Protein AF-A0A951ZKY9-F1 (afdb_monomer_lite)

Sequence (108 aa):
FRHESCGLCTPCRVGTSLLQLLVEKVAAGKGSPVDVAEIQRVCQLLKVTAHCGLGQTVPNHLLDSLLKFRADWDKRMQTTEFVPAFDLDAALAEARQLTGRDDALAHL

Secondary structure (DSSP, 8-state):
-TTT--S-SHHHHHHHHHHHHHHHHHHTTB--HHHHHHHHHHHHHHHHH-SSHHHHHHHHHHHHHHHH-HHHHHTTB--SS---SS-HHHHTHHHHHHHT--SGGG--

Structure (mmCIF, N/CA/C/O backbone):
data_AF-A0A951ZKY9-F1
#
_entry.id   AF-A0A951ZKY9-F1
#
loop_
_atom_site.group_PDB
_atom_site.id
_atom_site.type_symbol
_atom_site.label_atom_id
_atom_site.label_alt_id
_atom_site.label_comp_id
_atom_site.label_asym_id
_atom_site.label_entity_id
_atom_site.label_seq_id
_atom_site.pdbx_PDB_ins_code
_atom_site.Cartn_x
_atom_site.Cartn_y
_atom_site.Cartn_z
_atom_site.occupancy
_atom_site.B_iso_or_equiv
_atom_site.auth_seq_id
_atom_site.auth_comp_id
_atom_site.auth_asym_id
_atom_site.auth_atom_id
_atom_site.pdbx_PDB_model_num
ATOM 1 N N . PHE A 1 1 ? 11.381 -0.761 0.657 1.00 94.38 1 PHE A N 1
ATOM 2 C CA . PHE A 1 1 ? 11.475 0.514 -0.091 1.00 94.38 1 PHE A CA 1
ATOM 3 C C . PHE A 1 1 ? 11.168 1.739 0.754 1.00 94.38 1 PHE A C 1
ATOM 5 O O . PHE A 1 1 ? 12.039 2.588 0.824 1.00 94.38 1 PHE A O 1
ATOM 12 N N . ARG A 1 2 ? 9.993 1.853 1.400 1.00 96.31 2 ARG A N 1
ATOM 13 C CA . ARG A 1 2 ? 9.650 3.040 2.211 1.00 96.31 2 ARG A CA 1
ATOM 14 C C . ARG A 1 2 ? 10.719 3.390 3.249 1.00 96.31 2 ARG A C 1
ATOM 16 O O . ARG A 1 2 ? 11.144 4.534 3.299 1.00 96.31 2 ARG A O 1
ATOM 23 N N . HIS A 1 3 ? 11.171 2.412 4.037 1.00 97.56 3 HIS A N 1
ATOM 24 C CA . HIS A 1 3 ? 12.221 2.610 5.048 1.00 97.56 3 HIS A CA 1
ATOM 25 C C . HIS A 1 3 ? 13.561 3.080 4.447 1.00 97.56 3 HIS A C 1
ATOM 27 O O . HIS A 1 3 ? 14.225 3.931 5.017 1.00 97.56 3 HIS A O 1
ATOM 33 N N . GLU A 1 4 ? 13.904 2.585 3.256 1.00 97.12 4 GLU A N 1
ATOM 34 C CA . GLU A 1 4 ? 15.168 2.877 2.557 1.00 97.12 4 GLU A CA 1
ATOM 35 C C . GLU A 1 4 ? 15.125 4.158 1.706 1.00 97.12 4 GLU A C 1
ATOM 37 O O . GLU A 1 4 ? 16.101 4.524 1.051 1.00 97.12 4 GLU A O 1
ATOM 42 N N . SER A 1 5 ? 13.978 4.838 1.645 1.00 97.44 5 SER A N 1
ATOM 43 C CA . SER A 1 5 ? 13.864 6.093 0.908 1.00 97.44 5 SER A CA 1
ATOM 44 C C . SER A 1 5 ? 14.692 7.174 1.606 1.00 97.44 5 SER A C 1
ATOM 46 O O . SER A 1 5 ? 14.366 7.579 2.717 1.00 97.44 5 SER A O 1
ATOM 48 N N . CYS A 1 6 ? 15.682 7.744 0.911 1.00 97.75 6 CYS A N 1
ATOM 49 C CA . CYS A 1 6 ? 16.497 8.854 1.429 1.00 97.75 6 CYS A CA 1
ATOM 50 C C . CYS A 1 6 ? 15.710 10.156 1.671 1.00 97.75 6 CYS A C 1
ATOM 52 O O . CYS A 1 6 ? 16.234 11.105 2.244 1.00 97.75 6 CYS A O 1
ATOM 54 N N . GLY A 1 7 ? 14.465 10.237 1.186 1.00 96.94 7 GLY A N 1
ATOM 55 C CA . GLY A 1 7 ? 13.563 11.355 1.458 1.00 96.94 7 GLY A CA 1
ATOM 56 C C . GLY A 1 7 ? 13.798 12.614 0.618 1.00 96.94 7 GLY A C 1
ATOM 57 O O . GLY A 1 7 ? 13.075 13.585 0.808 1.00 96.94 7 GLY A O 1
ATOM 58 N N . LEU A 1 8 ? 14.738 12.619 -0.332 1.00 98.00 8 LEU A N 1
ATOM 59 C CA . LEU A 1 8 ? 15.083 13.815 -1.114 1.00 98.00 8 LEU A CA 1
ATOM 60 C C . LEU A 1 8 ? 13.926 14.317 -2.002 1.00 98.00 8 LEU A C 1
ATOM 62 O O . LEU A 1 8 ? 13.439 15.434 -1.834 1.00 98.00 8 LEU A O 1
ATOM 66 N N . CYS A 1 9 ? 13.462 13.494 -2.949 1.00 98.25 9 CYS A N 1
ATOM 67 C CA . CYS A 1 9 ? 12.429 13.893 -3.909 1.00 98.25 9 CYS A CA 1
ATOM 68 C C . CYS A 1 9 ? 11.015 13.534 -3.420 1.00 98.25 9 CYS A C 1
ATOM 70 O O . CYS A 1 9 ? 10.772 12.427 -2.935 1.00 98.25 9 CYS A O 1
ATOM 72 N N . THR A 1 10 ? 10.066 14.460 -3.588 1.00 98.19 10 THR A N 1
ATOM 73 C CA . THR A 1 10 ? 8.653 14.297 -3.200 1.00 98.19 10 THR A CA 1
ATOM 74 C C . THR A 1 10 ? 7.996 13.011 -3.716 1.00 98.19 10 THR A C 1
ATOM 76 O O . THR A 1 10 ? 7.411 12.313 -2.884 1.00 98.19 10 THR A O 1
ATOM 79 N N . PRO A 1 11 ? 8.095 12.633 -5.013 1.00 97.81 11 PRO A N 1
ATOM 80 C CA . PRO A 1 11 ? 7.429 11.424 -5.501 1.00 97.81 11 PRO A CA 1
ATOM 81 C C . PRO A 1 11 ? 7.902 10.163 -4.769 1.00 97.81 11 PRO A C 1
ATOM 83 O O . PRO A 1 11 ? 7.074 9.356 -4.363 1.00 97.81 11 PRO A O 1
ATOM 86 N N . CYS A 1 12 ? 9.203 10.014 -4.500 1.00 98.12 12 CYS A N 1
ATOM 87 C CA . CYS A 1 12 ? 9.710 8.863 -3.750 1.00 98.12 12 CYS A CA 1
ATOM 88 C C . CYS A 1 12 ? 9.370 8.952 -2.252 1.00 98.12 12 CYS A C 1
ATOM 90 O O . CYS A 1 12 ? 8.843 7.993 -1.690 1.00 98.12 12 CYS A O 1
ATOM 92 N N . ARG A 1 13 ? 9.619 10.098 -1.600 1.00 98.25 13 ARG A N 1
ATOM 93 C CA . ARG A 1 13 ? 9.398 10.277 -0.151 1.00 98.25 13 ARG A CA 1
ATOM 94 C C . ARG A 1 13 ? 7.945 10.006 0.246 1.00 98.25 13 ARG A C 1
ATOM 96 O O . ARG A 1 13 ? 7.684 9.259 1.185 1.00 98.25 13 ARG A O 1
ATOM 103 N N . VAL A 1 14 ? 7.008 10.621 -0.472 1.00 98.31 14 VAL A N 1
ATOM 104 C CA . VAL A 1 14 ? 5.575 10.523 -0.169 1.00 98.31 14 VAL A CA 1
ATOM 105 C C . VAL A 1 14 ? 4.989 9.261 -0.782 1.00 98.31 14 VAL A C 1
ATOM 107 O O . VAL A 1 14 ? 4.321 8.494 -0.095 1.00 98.31 14 VAL A O 1
ATOM 110 N N . GLY A 1 15 ? 5.271 9.001 -2.058 1.00 98.19 15 GLY A N 1
ATOM 111 C CA . GLY A 1 15 ? 4.622 7.908 -2.767 1.00 98.19 15 GLY A CA 1
ATOM 112 C C . GLY A 1 15 ? 5.002 6.528 -2.243 1.00 98.19 15 GLY A C 1
ATOM 113 O O . GLY A 1 15 ? 4.141 5.661 -2.198 1.00 98.19 15 GLY A O 1
ATOM 114 N N . THR A 1 16 ? 6.223 6.314 -1.740 1.00 97.94 16 THR A N 1
ATOM 115 C CA . THR A 1 16 ? 6.553 5.036 -1.077 1.00 97.94 16 THR A CA 1
ATOM 116 C C . THR A 1 16 ? 5.757 4.806 0.207 1.00 97.94 16 THR A C 1
ATOM 118 O O . THR A 1 16 ? 5.403 3.666 0.494 1.00 97.94 16 THR A O 1
ATOM 121 N N . SER A 1 17 ? 5.435 5.871 0.946 1.00 98.12 17 SER A N 1
ATOM 122 C CA . SER A 1 17 ? 4.576 5.790 2.132 1.00 98.12 17 SER A CA 1
ATOM 123 C C . SER A 1 17 ? 3.115 5.539 1.750 1.00 98.12 17 SER A C 1
ATOM 125 O O . SER A 1 17 ? 2.473 4.690 2.356 1.00 98.12 17 SER A O 1
ATOM 127 N N . LEU A 1 18 ? 2.608 6.200 0.702 1.00 98.12 18 LEU A N 1
ATOM 128 C CA . LEU A 1 18 ? 1.258 5.942 0.182 1.00 98.12 18 LEU A CA 1
ATOM 129 C C . LEU A 1 18 ? 1.104 4.496 -0.298 1.00 98.12 18 LEU A C 1
ATOM 131 O O . LEU A 1 18 ? 0.146 3.825 0.072 1.00 98.12 18 LEU A O 1
ATOM 135 N N . LEU A 1 19 ? 2.068 4.001 -1.080 1.00 98.19 19 LEU A N 1
ATOM 136 C CA . LEU A 1 19 ? 2.063 2.622 -1.565 1.00 98.19 19 LEU A CA 1
ATOM 137 C C . LEU A 1 19 ? 2.088 1.617 -0.411 1.00 98.19 19 LEU A C 1
ATOM 139 O O . LEU A 1 19 ? 1.366 0.630 -0.472 1.00 98.19 19 LEU A O 1
ATOM 143 N N . GLN A 1 20 ? 2.870 1.871 0.646 1.00 98.06 20 GLN A N 1
ATOM 144 C CA . GLN A 1 20 ? 2.869 1.021 1.838 1.00 98.06 20 GLN A CA 1
ATOM 145 C C . GLN A 1 20 ? 1.473 0.951 2.473 1.00 98.06 20 GLN A C 1
ATOM 147 O O . GLN A 1 20 ? 0.956 -0.146 2.653 1.00 98.06 20 GLN A O 1
ATOM 152 N N . LEU A 1 21 ? 0.846 2.099 2.746 1.00 98.00 21 LEU A N 1
ATOM 153 C CA . LEU A 1 21 ? -0.471 2.154 3.393 1.00 98.00 21 LEU A CA 1
ATOM 154 C C . LEU A 1 21 ? -1.568 1.488 2.548 1.00 98.00 21 LEU A C 1
ATOM 156 O O . LEU A 1 21 ? -2.406 0.759 3.075 1.00 98.00 21 LEU A O 1
ATOM 160 N N . LEU A 1 22 ? -1.554 1.706 1.229 1.00 97.38 22 LEU A N 1
ATOM 161 C CA . LEU A 1 22 ? -2.506 1.078 0.309 1.00 97.38 22 LEU A CA 1
ATOM 162 C C . LEU A 1 22 ? -2.332 -0.445 0.277 1.00 97.38 22 LEU A C 1
ATOM 164 O O . LEU A 1 22 ? -3.312 -1.185 0.336 1.00 97.38 22 LEU A O 1
ATOM 168 N N . VAL A 1 23 ? -1.088 -0.924 0.222 1.00 97.25 23 VAL A N 1
ATOM 169 C CA . VAL A 1 23 ? -0.793 -2.362 0.230 1.00 97.25 23 VAL A CA 1
ATOM 170 C C . VAL A 1 23 ? -1.163 -2.992 1.571 1.00 97.25 23 VAL A C 1
ATOM 172 O O . VAL A 1 23 ? -1.730 -4.078 1.574 1.00 97.25 23 VAL A O 1
ATOM 175 N N . GLU A 1 24 ? -0.908 -2.326 2.697 1.00 97.12 24 GLU A N 1
ATOM 176 C CA . GLU A 1 24 ? -1.311 -2.792 4.032 1.00 97.12 24 GLU A CA 1
ATOM 177 C C . GLU A 1 24 ? -2.836 -2.894 4.157 1.00 97.12 24 GLU A C 1
ATOM 179 O O . GLU A 1 24 ? -3.348 -3.909 4.631 1.00 97.12 24 GLU A O 1
ATOM 184 N N . LYS A 1 25 ? -3.573 -1.897 3.651 1.00 96.44 25 LYS A N 1
ATOM 185 C CA . LYS A 1 25 ? -5.041 -1.926 3.592 1.00 96.44 25 LYS A CA 1
ATOM 186 C C . LYS A 1 25 ? -5.553 -3.126 2.792 1.00 96.44 25 LYS A C 1
ATOM 188 O O . LYS A 1 25 ? -6.437 -3.847 3.256 1.00 96.44 25 LYS A O 1
ATOM 193 N N . VAL A 1 26 ? -4.988 -3.364 1.607 1.00 96.31 26 VAL A N 1
ATOM 194 C CA . VAL A 1 26 ? -5.354 -4.527 0.786 1.00 96.31 26 VAL A CA 1
ATOM 195 C C . VAL A 1 26 ? -4.950 -5.826 1.485 1.00 96.31 26 VAL A C 1
ATOM 197 O O . VAL A 1 26 ? -5.739 -6.763 1.548 1.00 96.31 26 VAL A O 1
ATOM 200 N N . ALA A 1 27 ? -3.760 -5.896 2.082 1.00 95.31 27 ALA A N 1
ATOM 201 C CA . ALA A 1 27 ? -3.305 -7.064 2.830 1.00 95.31 27 ALA A CA 1
ATOM 202 C C . ALA A 1 27 ? -4.243 -7.404 4.001 1.00 95.31 27 ALA A C 1
ATOM 204 O O . ALA A 1 27 ? -4.486 -8.585 4.247 1.00 95.31 27 ALA A O 1
ATOM 205 N N . ALA A 1 28 ? -4.840 -6.401 4.647 1.00 94.69 28 ALA A N 1
ATOM 206 C CA . ALA A 1 28 ? -5.839 -6.563 5.702 1.00 94.69 28 ALA A CA 1
ATOM 207 C C . ALA A 1 28 ? -7.229 -7.023 5.204 1.00 94.69 28 ALA A C 1
ATOM 209 O O . ALA A 1 28 ? -8.160 -7.105 5.999 1.00 94.69 28 ALA A O 1
ATOM 210 N N . GLY A 1 29 ? -7.396 -7.308 3.907 1.00 94.69 29 GLY A N 1
ATOM 211 C CA . GLY A 1 29 ? -8.672 -7.742 3.322 1.00 94.69 29 GLY A CA 1
ATOM 212 C C . GLY A 1 29 ? -9.677 -6.608 3.101 1.00 94.69 29 GLY A C 1
ATOM 213 O O . GLY A 1 29 ? -10.818 -6.869 2.737 1.00 94.69 29 GLY A O 1
ATOM 214 N N . LYS A 1 30 ? -9.254 -5.352 3.291 1.00 94.50 30 LYS A N 1
ATOM 215 C CA . LYS A 1 30 ? -10.076 -4.148 3.102 1.00 94.50 30 LYS A CA 1
ATOM 216 C C . LYS A 1 30 ? -9.845 -3.495 1.735 1.00 94.50 30 LYS A C 1
ATOM 218 O O . LYS A 1 30 ? -10.053 -2.294 1.584 1.00 94.50 30 LYS A O 1
ATOM 223 N N . GLY A 1 31 ? -9.328 -4.247 0.764 1.00 95.44 31 GLY A N 1
ATOM 224 C CA . GLY A 1 31 ? -9.028 -3.724 -0.564 1.00 95.44 31 GLY A CA 1
ATOM 225 C C . GLY A 1 31 ? -10.290 -3.428 -1.371 1.00 95.44 31 GLY A C 1
ATOM 226 O O . GLY A 1 31 ? -11.295 -4.123 -1.243 1.00 95.44 31 GLY A O 1
ATOM 227 N N . SER A 1 32 ? -10.206 -2.432 -2.247 1.00 95.44 32 SER A N 1
ATOM 228 C CA . SER A 1 32 ? -11.238 -2.108 -3.233 1.00 95.44 32 SER A CA 1
ATOM 229 C C . SER A 1 32 ? -10.613 -1.819 -4.606 1.00 95.44 32 SER A C 1
ATOM 231 O O . SER A 1 32 ? -9.411 -1.529 -4.691 1.00 95.44 32 SER A O 1
ATOM 233 N N . PRO A 1 33 ? -11.404 -1.821 -5.697 1.00 94.75 33 PRO A N 1
ATOM 234 C CA . PRO A 1 33 ? -10.915 -1.424 -7.019 1.00 94.75 33 PRO A CA 1
ATOM 235 C C . PRO A 1 33 ? -10.307 -0.013 -7.051 1.00 94.75 33 PRO A C 1
ATOM 237 O O . PRO A 1 33 ? -9.365 0.236 -7.805 1.00 94.75 33 PRO A O 1
ATOM 240 N N . VAL A 1 34 ? -10.806 0.898 -6.205 1.00 94.75 34 VAL A N 1
ATOM 241 C CA . VAL A 1 34 ? -10.293 2.271 -6.078 1.00 94.75 34 VAL A CA 1
ATOM 242 C C . VAL A 1 34 ? -8.869 2.274 -5.519 1.00 94.75 34 VAL A C 1
ATOM 244 O O . VAL A 1 34 ? -8.015 3.003 -6.020 1.00 94.75 34 VAL A O 1
ATOM 247 N N . ASP A 1 35 ? -8.581 1.420 -4.533 1.00 96.38 35 ASP A N 1
ATOM 248 C CA . ASP A 1 35 ? -7.241 1.316 -3.943 1.00 96.38 35 ASP A CA 1
ATOM 249 C C . ASP A 1 35 ? -6.222 0.786 -4.958 1.00 96.38 35 ASP A C 1
ATOM 251 O O . ASP A 1 35 ? -5.109 1.302 -5.049 1.00 96.38 35 ASP A O 1
ATOM 255 N N . VAL A 1 36 ? -6.600 -0.211 -5.766 1.00 96.19 36 VAL A N 1
ATOM 256 C CA . VAL A 1 36 ? -5.724 -0.747 -6.823 1.00 96.19 36 VAL A CA 1
ATOM 257 C C . VAL A 1 36 ? -5.460 0.292 -7.910 1.00 96.19 36 VAL A C 1
ATOM 259 O O . VAL A 1 36 ? -4.314 0.442 -8.342 1.00 96.19 36 VAL A O 1
ATOM 262 N N . ALA A 1 37 ? -6.485 1.039 -8.327 1.00 96.38 37 ALA A N 1
ATOM 263 C CA . ALA A 1 37 ? -6.315 2.132 -9.279 1.00 96.38 37 ALA A CA 1
ATOM 264 C C . ALA A 1 37 ? -5.355 3.205 -8.734 1.00 96.38 37 ALA A C 1
ATOM 266 O O . ALA A 1 37 ? -4.474 3.683 -9.454 1.00 96.38 37 ALA A O 1
ATOM 267 N N . GLU A 1 38 ? -5.464 3.532 -7.445 1.00 97.62 38 GLU A N 1
ATOM 268 C CA . GLU A 1 38 ? -4.579 4.490 -6.787 1.00 97.62 38 GLU A CA 1
ATOM 269 C C . GLU A 1 38 ? -3.136 3.971 -6.677 1.00 97.62 38 GLU A C 1
ATOM 271 O O . GLU A 1 38 ? -2.194 4.704 -6.991 1.00 97.62 38 GLU A O 1
ATOM 276 N N . ILE A 1 39 ? -2.941 2.689 -6.337 1.00 98.19 39 ILE A N 1
ATOM 277 C CA . ILE A 1 39 ? -1.623 2.034 -6.366 1.00 98.19 39 ILE A CA 1
ATOM 278 C C . ILE A 1 39 ? -0.995 2.186 -7.754 1.00 98.19 39 ILE A C 1
ATOM 280 O O . ILE A 1 39 ? 0.143 2.640 -7.868 1.00 98.19 39 ILE A O 1
ATOM 284 N N . GLN A 1 40 ? -1.731 1.859 -8.820 1.00 98.19 40 GLN A N 1
ATOM 285 C CA . GLN A 1 40 ? -1.233 1.963 -10.194 1.00 98.19 40 GLN A CA 1
ATOM 286 C C . GLN A 1 40 ? -0.873 3.406 -10.572 1.00 98.19 40 GLN A C 1
ATOM 288 O O . GLN A 1 40 ? 0.183 3.640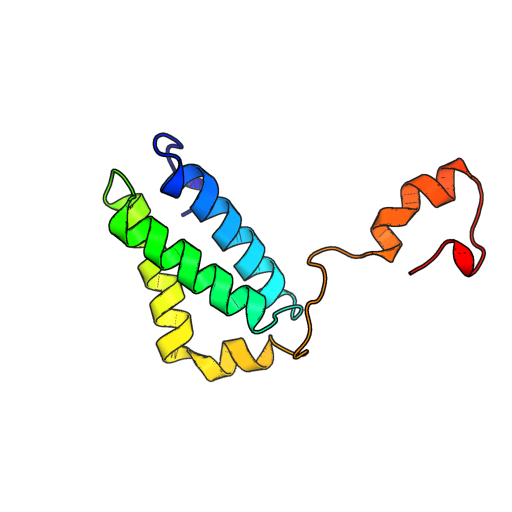 -11.170 1.00 98.19 40 GLN A O 1
ATOM 293 N N . ARG A 1 41 ? -1.701 4.381 -10.178 1.00 98.44 41 ARG A N 1
ATOM 294 C CA . ARG A 1 41 ? -1.460 5.810 -10.417 1.00 98.44 41 ARG A CA 1
ATOM 295 C C . ARG A 1 41 ? -0.175 6.288 -9.742 1.00 98.44 41 ARG A C 1
ATOM 297 O O . ARG A 1 41 ? 0.664 6.920 -10.388 1.00 98.44 41 ARG A O 1
ATOM 304 N N . VAL A 1 42 ? 0.010 5.960 -8.463 1.00 98.44 42 VAL A N 1
ATOM 305 C CA . VAL A 1 42 ? 1.218 6.317 -7.706 1.00 98.44 42 VAL A CA 1
ATOM 306 C C . VAL A 1 42 ? 2.441 5.594 -8.279 1.00 98.44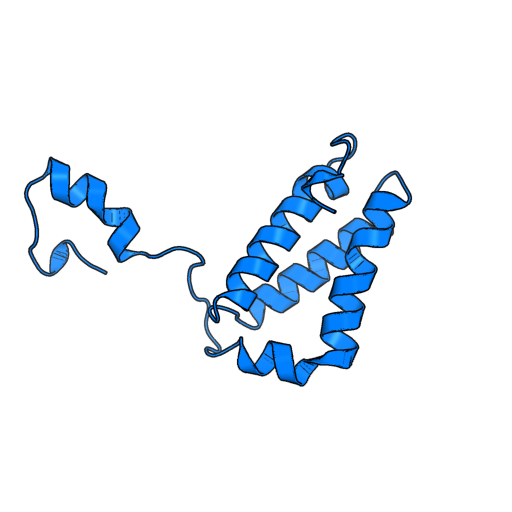 42 VAL A C 1
ATOM 308 O O . VAL A 1 42 ? 3.487 6.213 -8.475 1.00 98.44 42 VAL A O 1
ATOM 311 N N . CYS A 1 43 ? 2.314 4.316 -8.640 1.00 98.38 43 CYS A N 1
ATOM 312 C CA . CYS A 1 43 ? 3.363 3.559 -9.319 1.00 98.38 43 CYS A CA 1
ATOM 313 C C . CYS A 1 43 ? 3.833 4.239 -10.615 1.00 98.38 43 CYS A C 1
ATOM 315 O O . CYS A 1 43 ? 5.038 4.393 -10.825 1.00 98.38 43 CYS A O 1
ATOM 317 N N . GLN A 1 44 ? 2.907 4.684 -11.466 1.00 97.88 44 GLN A N 1
ATOM 318 C CA . GLN A 1 44 ? 3.256 5.373 -12.708 1.00 97.88 44 GLN A CA 1
ATOM 319 C C . GLN A 1 44 ? 3.945 6.718 -12.442 1.00 97.88 44 GLN A C 1
ATOM 321 O O . GLN A 1 44 ? 4.936 7.044 -13.098 1.00 97.88 44 GLN A O 1
ATOM 326 N N . LEU A 1 45 ? 3.478 7.467 -11.439 1.00 97.88 45 LEU A N 1
ATOM 327 C CA . LEU A 1 45 ? 4.109 8.718 -11.023 1.00 97.88 45 LEU A CA 1
ATOM 328 C C . LEU A 1 45 ? 5.570 8.497 -10.602 1.00 97.88 45 LEU A C 1
ATOM 330 O O . LEU A 1 45 ? 6.452 9.230 -11.053 1.00 97.88 45 LEU A O 1
ATOM 334 N N . LEU A 1 46 ? 5.845 7.480 -9.779 1.00 97.94 46 LEU A N 1
ATOM 335 C CA . LEU A 1 46 ? 7.202 7.184 -9.303 1.00 97.94 46 LEU A CA 1
ATOM 336 C C . LEU A 1 46 ? 8.135 6.785 -10.445 1.00 97.94 46 LEU A C 1
ATOM 338 O O . LEU A 1 46 ? 9.267 7.261 -10.488 1.00 97.94 46 LEU A O 1
ATOM 342 N N . LYS A 1 47 ? 7.655 5.957 -11.381 1.00 97.19 47 LYS A N 1
ATOM 343 C CA . LYS A 1 47 ? 8.437 5.516 -12.546 1.00 97.19 47 LYS A CA 1
ATOM 344 C C . LYS A 1 47 ? 8.959 6.687 -13.374 1.00 97.19 47 LYS A C 1
ATOM 346 O O . LYS A 1 47 ? 10.097 6.642 -13.823 1.00 97.19 47 LYS A O 1
ATOM 351 N N . VAL A 1 48 ? 8.133 7.714 -13.574 1.00 97.19 48 VAL A N 1
ATOM 352 C CA . VAL A 1 48 ? 8.449 8.824 -14.486 1.00 97.19 48 VAL A CA 1
ATOM 353 C C . VAL A 1 48 ? 9.150 9.984 -13.779 1.00 97.19 48 VAL A C 1
ATOM 355 O O . VAL A 1 48 ? 9.988 10.647 -14.381 1.00 97.19 48 VAL A O 1
ATOM 358 N N . THR A 1 49 ? 8.816 10.256 -12.514 1.00 98.00 49 THR A N 1
ATOM 359 C CA . THR A 1 49 ? 9.196 11.524 -11.858 1.00 98.00 49 THR A CA 1
ATOM 360 C C . THR A 1 49 ? 10.186 11.377 -10.707 1.00 98.00 49 THR A C 1
ATOM 362 O O . THR A 1 49 ? 10.684 12.382 -10.195 1.00 98.00 49 THR A O 1
ATOM 365 N N . ALA A 1 50 ? 10.495 10.153 -10.267 1.00 97.81 50 ALA A N 1
ATOM 366 C CA . ALA A 1 50 ? 11.487 9.966 -9.218 1.00 97.81 50 ALA A CA 1
ATOM 367 C C . ALA A 1 50 ? 12.895 10.335 -9.707 1.00 97.81 50 ALA A C 1
ATOM 369 O O . ALA A 1 50 ? 13.325 9.944 -10.791 1.00 97.81 50 ALA A O 1
ATOM 370 N N . HIS A 1 51 ? 13.624 11.055 -8.852 1.00 97.94 51 HIS A N 1
ATOM 371 C CA . HIS A 1 51 ? 14.944 11.604 -9.163 1.00 97.94 51 HIS A CA 1
ATOM 372 C C . HIS A 1 51 ? 16.024 10.532 -9.388 1.00 97.94 51 HIS A C 1
ATOM 374 O O . HIS A 1 51 ? 16.959 10.750 -10.149 1.00 97.94 51 HIS A O 1
ATOM 380 N N . CYS A 1 52 ? 15.943 9.389 -8.699 1.00 98.19 52 CYS A N 1
ATOM 381 C CA . CYS A 1 52 ? 16.959 8.336 -8.760 1.00 98.19 52 CYS A CA 1
ATOM 382 C C . CYS A 1 52 ? 16.353 6.946 -8.993 1.00 98.19 52 CYS A C 1
ATOM 384 O O . CYS A 1 52 ? 15.148 6.732 -8.828 1.00 98.19 52 CYS A O 1
ATOM 386 N N . GLY A 1 53 ? 17.222 5.979 -9.305 1.00 97.56 53 GLY A N 1
ATOM 387 C CA . GLY A 1 53 ? 16.832 4.606 -9.634 1.00 97.56 53 GLY A CA 1
ATOM 388 C C . GLY A 1 53 ? 16.082 3.868 -8.522 1.00 97.56 53 GLY A C 1
ATOM 389 O O . GLY A 1 53 ? 15.227 3.041 -8.827 1.00 97.56 53 GLY A O 1
ATOM 390 N N . LEU A 1 54 ? 16.316 4.193 -7.242 1.00 97.06 54 LEU A N 1
ATOM 391 C CA . LEU A 1 54 ? 15.568 3.580 -6.136 1.00 97.06 54 LEU A CA 1
ATOM 392 C C . LEU A 1 54 ? 14.075 3.898 -6.255 1.00 97.06 54 LEU A C 1
ATOM 394 O O . LEU A 1 54 ? 13.254 2.983 -6.259 1.00 97.06 54 LEU A O 1
ATOM 398 N N . GLY A 1 55 ? 13.732 5.180 -6.416 1.00 97.44 55 GLY A N 1
ATOM 399 C CA . GLY A 1 55 ? 12.344 5.623 -6.545 1.00 97.44 55 GLY A CA 1
ATOM 400 C C . GLY A 1 55 ? 11.672 5.087 -7.810 1.00 97.44 55 GLY A C 1
ATOM 401 O O . GLY A 1 55 ? 10.519 4.671 -7.752 1.00 97.44 55 GLY A O 1
ATOM 402 N N . GLN A 1 56 ? 12.412 5.014 -8.920 1.00 98.00 56 GLN A N 1
ATOM 403 C CA . GLN A 1 56 ? 11.924 4.453 -10.187 1.00 98.00 56 GLN A CA 1
ATOM 404 C C . GLN A 1 56 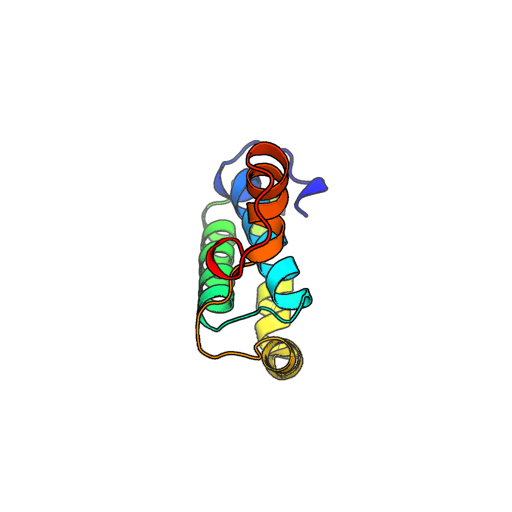? 11.733 2.928 -10.136 1.00 98.00 56 GLN A C 1
ATOM 406 O O . GLN A 1 56 ? 10.928 2.388 -10.891 1.00 98.00 56 GLN A O 1
ATOM 411 N N . THR A 1 57 ? 12.440 2.231 -9.238 1.00 97.94 57 THR A N 1
ATOM 412 C CA . THR A 1 57 ? 12.361 0.768 -9.085 1.00 97.94 57 THR A CA 1
ATOM 413 C C . THR A 1 57 ? 11.206 0.330 -8.188 1.00 97.94 57 THR A C 1
ATOM 415 O O . THR A 1 57 ? 10.658 -0.751 -8.403 1.00 97.94 57 THR A O 1
ATOM 418 N N . VAL A 1 58 ? 10.785 1.154 -7.215 1.00 95.88 58 VAL A N 1
ATOM 419 C CA . VAL A 1 58 ? 9.674 0.811 -6.303 1.00 95.88 58 VAL A CA 1
ATOM 420 C C . VAL A 1 58 ? 8.439 0.300 -7.051 1.00 95.88 58 VAL A C 1
ATOM 422 O O . VAL A 1 58 ? 7.919 -0.736 -6.660 1.00 95.88 58 VAL A O 1
ATOM 425 N N . PRO A 1 59 ? 7.966 0.917 -8.143 1.00 97.69 59 PRO A N 1
ATOM 426 C CA . PRO A 1 59 ? 6.757 0.460 -8.823 1.00 97.69 59 PRO A CA 1
ATOM 427 C C . PRO A 1 59 ? 6.835 -0.951 -9.414 1.00 97.69 59 PRO A C 1
ATOM 429 O O . PRO A 1 59 ? 5.795 -1.569 -9.619 1.00 97.69 59 PRO A O 1
ATOM 432 N N . ASN A 1 60 ? 8.034 -1.473 -9.694 1.00 97.00 60 ASN A N 1
ATOM 433 C CA . AS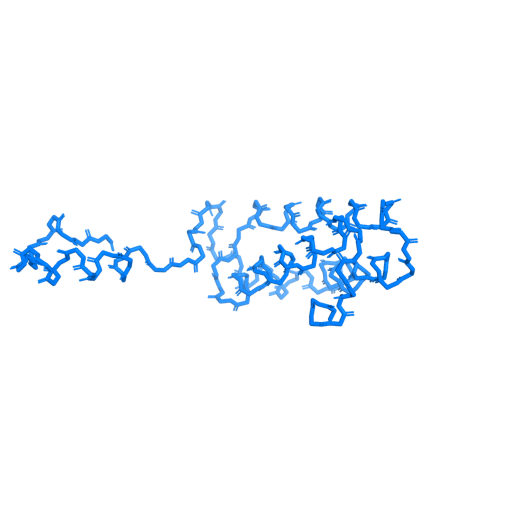N A 1 60 ? 8.197 -2.722 -10.439 1.00 97.00 60 ASN A CA 1
ATOM 434 C C . ASN A 1 60 ? 7.559 -3.913 -9.717 1.00 97.00 60 ASN A C 1
ATOM 436 O O . ASN A 1 60 ? 6.759 -4.617 -10.319 1.00 97.00 60 ASN A O 1
ATOM 440 N N . HIS A 1 61 ? 7.834 -4.099 -8.422 1.00 95.19 61 HIS A N 1
ATOM 441 C CA . HIS A 1 61 ? 7.290 -5.243 -7.680 1.00 95.19 61 HIS A CA 1
ATOM 442 C C . HIS A 1 61 ? 5.760 -5.207 -7.543 1.00 95.19 61 HIS A C 1
ATOM 444 O O . HIS A 1 61 ? 5.122 -6.255 -7.596 1.00 95.19 61 HIS A O 1
ATOM 450 N N . LEU A 1 62 ? 5.160 -4.020 -7.401 1.00 97.38 62 LEU A N 1
ATOM 451 C CA . LEU A 1 62 ? 3.707 -3.878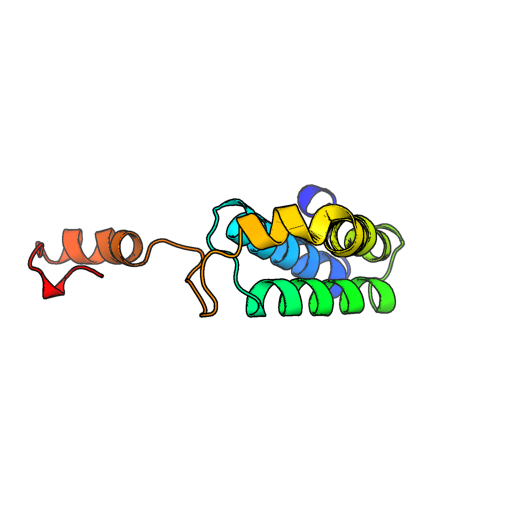 -7.264 1.00 97.38 62 LEU A CA 1
ATOM 452 C C . LEU A 1 62 ? 2.992 -4.110 -8.588 1.00 97.38 62 LEU A C 1
ATOM 454 O O . LEU A 1 62 ? 2.022 -4.860 -8.633 1.00 97.38 62 LEU A O 1
ATOM 458 N N . LEU A 1 63 ? 3.486 -3.504 -9.668 1.00 97.44 63 LEU A N 1
ATOM 459 C CA . LEU A 1 63 ? 2.913 -3.693 -10.998 1.00 97.44 63 LEU A CA 1
ATOM 460 C C . LEU A 1 63 ? 3.050 -5.147 -11.461 1.00 97.44 63 LEU A C 1
ATOM 462 O O . LEU A 1 63 ? 2.084 -5.715 -11.965 1.00 97.44 63 LEU A O 1
ATOM 466 N N . ASP A 1 64 ? 4.205 -5.771 -11.221 1.00 98.00 64 ASP A N 1
ATOM 467 C CA . ASP A 1 64 ? 4.404 -7.191 -11.503 1.00 98.00 64 ASP A CA 1
ATOM 468 C C . ASP A 1 64 ? 3.484 -8.068 -10.655 1.00 98.00 64 ASP A C 1
ATOM 470 O O . ASP A 1 64 ? 2.932 -9.039 -11.168 1.00 98.00 64 ASP A O 1
ATOM 474 N N . SER A 1 65 ? 3.296 -7.731 -9.374 1.00 97.56 65 SER A N 1
ATOM 475 C CA . SER A 1 65 ? 2.400 -8.474 -8.490 1.00 97.56 65 SER A CA 1
ATOM 476 C C . SER A 1 65 ? 0.949 -8.400 -8.968 1.00 97.56 65 SER A C 1
ATOM 478 O O . SER A 1 65 ? 0.298 -9.432 -9.105 1.00 97.56 65 SER A O 1
ATOM 480 N N . LEU A 1 66 ? 0.469 -7.201 -9.303 1.00 96.75 66 LEU A N 1
ATOM 481 C CA . LEU A 1 66 ? -0.875 -6.984 -9.839 1.00 96.75 66 LEU A CA 1
ATOM 482 C C . LEU A 1 66 ? -1.099 -7.705 -11.174 1.00 96.75 66 LEU A C 1
ATOM 484 O O . LEU A 1 66 ? -2.198 -8.195 -11.424 1.00 96.75 66 LEU A O 1
ATOM 488 N N . LEU A 1 67 ? -0.070 -7.772 -12.024 1.00 97.00 67 LEU A N 1
ATOM 489 C CA . LEU A 1 67 ? -0.142 -8.435 -13.324 1.00 97.00 67 LEU A CA 1
ATOM 490 C C . LEU A 1 67 ? -0.119 -9.964 -13.196 1.00 97.00 67 LEU A C 1
ATOM 492 O O . LEU A 1 67 ? -0.937 -10.646 -13.805 1.00 97.00 67 LEU A O 1
ATOM 496 N N . LYS A 1 68 ? 0.835 -10.505 -12.431 1.00 98.00 68 LYS A N 1
ATOM 497 C CA . LYS A 1 68 ? 1.121 -11.949 -12.379 1.00 98.00 68 LYS A CA 1
ATOM 498 C C . LYS A 1 68 ? 0.272 -12.687 -11.343 1.00 98.00 68 LYS A C 1
ATOM 500 O O . LYS A 1 68 ? -0.005 -13.866 -11.524 1.00 98.00 68 LYS A O 1
ATOM 505 N N . PHE A 1 69 ? -0.159 -12.002 -10.284 1.00 97.19 69 PHE A N 1
ATOM 506 C CA . PHE A 1 69 ? -0.874 -12.590 -9.144 1.00 97.19 69 PHE A CA 1
ATOM 507 C C . PHE A 1 69 ? -2.238 -11.936 -8.923 1.00 97.19 69 PHE A C 1
ATOM 509 O O . PHE A 1 69 ? -2.691 -11.776 -7.790 1.00 97.19 69 PHE A O 1
ATOM 516 N N . ARG A 1 70 ? -2.921 -11.558 -10.010 1.00 95.31 70 ARG A N 1
ATOM 517 C CA . ARG A 1 70 ? -4.204 -10.848 -9.945 1.00 95.31 70 ARG A CA 1
ATOM 518 C C . ARG A 1 70 ? -5.240 -11.551 -9.058 1.00 95.31 70 ARG A C 1
ATOM 520 O O . ARG A 1 70 ? -5.876 -10.900 -8.236 1.00 95.31 70 ARG A O 1
ATOM 527 N N . ALA A 1 71 ? -5.325 -12.877 -9.151 1.00 95.88 71 ALA A N 1
ATOM 528 C CA . ALA A 1 71 ? -6.249 -13.673 -8.348 1.00 95.88 71 ALA A CA 1
ATOM 529 C C . ALA A 1 71 ? -6.015 -13.538 -6.829 1.00 95.88 71 ALA A C 1
ATOM 531 O O . ALA A 1 71 ? -6.969 -13.592 -6.058 1.00 95.88 71 ALA A O 1
ATOM 532 N N . ASP A 1 72 ? -4.771 -13.351 -6.375 1.00 95.88 72 ASP A N 1
ATOM 533 C CA . ASP A 1 72 ? -4.472 -13.185 -4.947 1.00 95.88 72 ASP A CA 1
ATOM 534 C C . ASP A 1 72 ? -4.816 -11.785 -4.434 1.00 95.88 72 ASP A C 1
ATOM 536 O O . ASP A 1 72 ? -5.189 -11.633 -3.269 1.00 95.88 72 ASP A O 1
ATOM 540 N N . TRP A 1 73 ? -4.755 -10.777 -5.307 1.00 95.94 73 TRP A N 1
ATOM 541 C CA . TRP A 1 73 ? -5.290 -9.446 -5.025 1.00 95.94 73 TRP A CA 1
ATOM 542 C C . TRP A 1 73 ? -6.816 -9.470 -4.961 1.00 95.94 73 TRP A C 1
ATOM 544 O O . TRP A 1 73 ? -7.386 -8.950 -4.005 1.00 95.94 73 TRP A O 1
ATOM 554 N N . ASP A 1 74 ? -7.477 -10.122 -5.922 1.00 94.06 74 ASP A N 1
ATOM 555 C CA . ASP A 1 74 ? -8.942 -10.210 -5.970 1.00 94.06 74 ASP A CA 1
ATOM 556 C C . ASP A 1 74 ? -9.516 -10.895 -4.715 1.00 94.06 74 ASP A C 1
ATOM 558 O O . ASP A 1 74 ? -10.485 -10.404 -4.143 1.00 94.06 74 ASP A O 1
ATOM 562 N N . LYS A 1 75 ? -8.863 -11.944 -4.184 1.00 95.06 75 LYS A N 1
ATOM 563 C CA . LYS A 1 75 ? -9.244 -12.576 -2.897 1.00 95.06 75 LYS A CA 1
ATOM 564 C C . LYS A 1 75 ? -9.252 -11.608 -1.705 1.00 95.06 75 LYS A C 1
ATOM 566 O O . LYS A 1 75 ? -9.902 -11.877 -0.697 1.00 95.06 75 LYS A O 1
ATOM 571 N N . ARG A 1 76 ? -8.488 -10.516 -1.788 1.00 94.31 76 ARG A N 1
ATOM 572 C CA . ARG A 1 76 ? -8.362 -9.488 -0.745 1.00 94.31 76 ARG A CA 1
ATOM 573 C C . ARG A 1 76 ? -9.190 -8.231 -1.031 1.00 94.31 76 ARG A C 1
ATOM 575 O O . ARG A 1 76 ? -9.191 -7.311 -0.214 1.00 94.31 76 ARG A O 1
ATOM 582 N N . MET A 1 77 ? -9.894 -8.200 -2.163 1.00 91.06 77 MET A N 1
ATOM 583 C CA . MET A 1 77 ? -10.833 -7.147 -2.544 1.00 91.06 77 MET A CA 1
ATOM 584 C C . MET A 1 77 ? -12.268 -7.635 -2.340 1.00 91.06 77 MET A C 1
ATOM 586 O O . MET A 1 77 ? -12.972 -7.964 -3.290 1.00 91.06 77 MET A O 1
ATOM 590 N N . GLN A 1 78 ? -12.681 -7.738 -1.077 1.00 77.88 78 GLN A N 1
ATOM 591 C CA . GLN A 1 78 ? -13.947 -8.379 -0.695 1.00 77.88 78 GLN A CA 1
ATOM 592 C C . GLN A 1 78 ? -15.186 -7.520 -0.981 1.00 77.88 78 GLN A C 1
ATOM 594 O O . GLN A 1 78 ? -16.300 -8.038 -0.987 1.00 77.88 78 GLN A O 1
ATOM 599 N N . THR A 1 79 ? -14.992 -6.229 -1.249 1.00 80.62 79 THR A N 1
ATOM 600 C CA . THR A 1 79 ? -16.064 -5.260 -1.469 1.00 80.62 79 THR A CA 1
ATOM 601 C C . THR A 1 79 ? -15.788 -4.447 -2.733 1.00 80.62 79 THR A C 1
ATOM 603 O O . THR A 1 79 ? -14.652 -4.068 -3.025 1.00 80.62 79 THR A O 1
ATOM 606 N N . THR A 1 80 ? -16.845 -4.175 -3.501 1.00 80.12 80 THR A N 1
ATOM 607 C CA . THR A 1 80 ? -16.793 -3.308 -4.691 1.00 80.12 80 THR A CA 1
ATOM 608 C C . THR A 1 80 ? -16.747 -1.823 -4.336 1.00 80.12 80 THR A C 1
ATOM 610 O O . THR A 1 80 ? -16.305 -1.005 -5.139 1.00 80.12 80 THR A O 1
ATOM 613 N N . GLU A 1 81 ? -17.207 -1.483 -3.138 1.00 85.75 81 GLU A N 1
ATOM 614 C CA . GLU A 1 81 ? -17.243 -0.136 -2.579 1.00 85.75 81 GLU A CA 1
ATOM 615 C C . GLU A 1 81 ? -15.957 0.214 -1.807 1.00 85.75 81 GLU A C 1
ATOM 617 O O . GLU A 1 81 ? -15.071 -0.609 -1.572 1.00 85.75 81 GLU A O 1
ATOM 622 N N . PHE A 1 82 ? -15.817 1.476 -1.423 1.00 89.38 82 PHE A N 1
ATOM 623 C CA . PHE A 1 82 ? -14.683 1.904 -0.614 1.00 89.38 82 PHE A CA 1
ATOM 624 C C . PHE A 1 82 ? -14.878 1.491 0.850 1.00 89.38 82 PHE A C 1
ATOM 626 O O . PHE A 1 82 ? -15.911 1.778 1.447 1.00 89.38 82 PHE A O 1
ATOM 633 N N . VAL A 1 83 ? -13.845 0.900 1.454 1.00 90.69 83 VAL A N 1
ATOM 634 C CA . VAL A 1 83 ? -13.791 0.610 2.896 1.00 90.69 83 VAL A CA 1
ATOM 635 C C . VAL A 1 83 ? -12.679 1.448 3.539 1.00 90.69 83 VAL A C 1
ATOM 637 O O . VAL A 1 83 ? -11.592 1.534 2.962 1.00 90.69 83 VAL A O 1
ATOM 640 N N . PRO A 1 84 ? -12.880 2.071 4.714 1.00 92.56 84 PRO A N 1
ATOM 641 C CA . PRO A 1 84 ? -11.812 2.773 5.427 1.00 92.56 84 PRO A CA 1
ATOM 642 C C . PRO A 1 84 ? -10.652 1.847 5.822 1.00 92.56 84 PRO A C 1
ATOM 644 O O . PRO A 1 84 ? -10.842 0.681 6.162 1.00 92.56 84 PRO A O 1
ATOM 647 N N . ALA A 1 85 ? -9.421 2.368 5.804 1.00 92.62 85 ALA A N 1
ATOM 648 C CA . ALA A 1 85 ? -8.241 1.591 6.201 1.00 92.62 85 ALA A CA 1
ATOM 649 C C . ALA A 1 85 ? -8.209 1.296 7.713 1.00 92.62 85 ALA A C 1
ATOM 651 O O . ALA A 1 85 ? -7.743 0.240 8.141 1.00 92.62 85 ALA A O 1
ATOM 652 N N . PHE A 1 86 ? -8.742 2.214 8.517 1.00 93.44 86 PHE A N 1
ATOM 653 C CA . PHE A 1 86 ? -8.816 2.106 9.969 1.00 93.44 86 PHE A CA 1
ATOM 654 C C . PHE A 1 86 ? -10.211 1.660 10.421 1.00 93.44 86 PHE A C 1
ATOM 656 O O . PHE A 1 86 ? -11.138 1.560 9.618 1.00 93.44 86 PHE A O 1
ATOM 663 N N . ASP A 1 87 ? -10.328 1.312 11.694 1.00 93.19 87 ASP A N 1
ATOM 664 C CA . ASP A 1 87 ? -11.589 0.931 12.323 1.00 93.19 87 ASP A CA 1
ATOM 665 C C . ASP A 1 87 ? -12.343 2.195 12.769 1.00 93.19 87 ASP A C 1
ATOM 667 O O . ASP A 1 87 ? -11.803 3.007 13.525 1.00 93.19 87 ASP A O 1
ATOM 671 N N . LEU A 1 88 ? -13.554 2.387 12.237 1.00 93.75 88 LEU A N 1
ATOM 672 C CA . LEU A 1 88 ? -14.365 3.576 12.503 1.00 93.75 88 LEU A CA 1
ATOM 673 C C . LEU A 1 88 ? -14.873 3.617 13.948 1.00 93.75 88 LEU A C 1
ATOM 675 O O . LEU A 1 88 ? -14.859 4.690 14.547 1.00 93.75 88 LEU A O 1
ATOM 679 N N . ASP A 1 89 ? -15.271 2.479 14.518 1.00 96.06 89 ASP A N 1
ATOM 680 C CA . ASP A 1 89 ? -15.744 2.409 15.902 1.00 96.06 89 ASP A CA 1
ATOM 681 C C . ASP A 1 89 ? -14.598 2.676 16.877 1.00 96.06 89 ASP A C 1
ATOM 683 O O . ASP A 1 89 ? -14.716 3.480 17.810 1.00 96.06 89 ASP A O 1
ATOM 687 N N . ALA A 1 90 ? -13.445 2.053 16.623 1.00 95.38 90 ALA A N 1
ATOM 688 C CA . ALA A 1 90 ? -12.256 2.245 17.444 1.00 95.38 90 ALA A CA 1
ATOM 689 C C . ALA A 1 90 ? -11.780 3.706 17.424 1.00 95.38 90 ALA A C 1
ATOM 691 O O . ALA A 1 90 ? -11.302 4.210 18.440 1.00 95.38 90 ALA A O 1
ATOM 692 N N . ALA A 1 91 ? -11.955 4.419 16.305 1.00 96.88 91 ALA A N 1
ATOM 693 C CA . ALA A 1 91 ? -11.628 5.841 16.210 1.00 96.88 91 ALA A CA 1
ATOM 694 C C . ALA A 1 91 ? -12.484 6.728 17.138 1.00 96.88 91 ALA A C 1
ATOM 696 O O . ALA A 1 91 ? -12.059 7.828 17.487 1.00 96.88 91 ALA A O 1
ATOM 697 N N . LEU A 1 92 ? -13.658 6.257 17.575 1.00 97.00 92 LEU A N 1
ATOM 698 C CA . LEU A 1 92 ? -14.535 6.964 18.516 1.00 97.00 92 LEU A CA 1
ATOM 699 C C . LEU A 1 92 ? -14.233 6.651 19.991 1.00 97.00 92 LEU A C 1
ATOM 701 O O . LEU A 1 92 ? -14.850 7.248 20.874 1.00 97.00 92 LEU A O 1
ATOM 705 N N . ALA A 1 93 ? -13.306 5.733 20.288 1.00 96.44 93 ALA A N 1
ATOM 706 C CA . ALA A 1 93 ? -13.061 5.251 21.650 1.00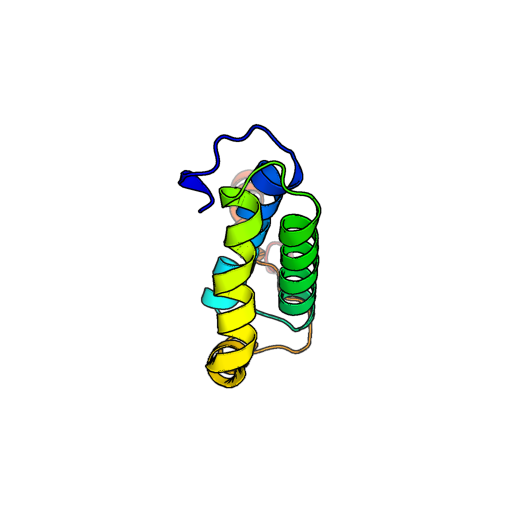 96.44 93 ALA A CA 1
ATOM 707 C C . ALA A 1 93 ? -12.675 6.371 22.634 1.00 96.44 93 ALA A C 1
ATOM 709 O O . ALA A 1 93 ? -13.197 6.422 23.747 1.00 96.44 93 ALA A O 1
ATOM 710 N N . GLU A 1 94 ? -11.819 7.309 22.218 1.00 96.94 94 GLU A N 1
ATOM 711 C CA . GLU A 1 94 ? -11.410 8.440 23.062 1.00 96.94 94 GLU A CA 1
ATOM 712 C C . GLU A 1 94 ? -12.596 9.362 23.389 1.00 96.94 94 GLU A C 1
ATOM 714 O O . GLU A 1 94 ? -12.800 9.751 24.540 1.00 96.94 94 GLU A O 1
ATOM 719 N N . ALA A 1 95 ? -13.439 9.661 22.397 1.00 96.94 95 ALA A N 1
ATOM 720 C CA . ALA A 1 95 ? -14.625 10.491 22.594 1.00 96.94 95 ALA A CA 1
ATOM 721 C C . ALA A 1 95 ? -15.651 9.818 23.524 1.00 96.94 95 ALA A C 1
ATOM 723 O O . ALA A 1 95 ? -16.227 10.479 24.395 1.00 96.94 95 ALA A O 1
ATOM 724 N N . ARG A 1 96 ? -15.850 8.500 23.386 1.00 97.19 96 ARG A N 1
ATOM 725 C CA . ARG A 1 96 ? -16.687 7.699 24.294 1.00 97.19 96 ARG A CA 1
ATOM 726 C C . ARG A 1 96 ? -16.173 7.763 25.728 1.00 97.19 96 ARG A C 1
ATOM 728 O O . ARG A 1 96 ? -16.944 8.057 26.639 1.00 97.19 96 ARG A O 1
ATOM 735 N N . GLN A 1 97 ? -14.863 7.599 25.918 1.00 97.00 97 GLN A N 1
ATOM 736 C CA . GLN A 1 97 ? -14.233 7.678 27.236 1.00 97.00 97 GLN A CA 1
ATOM 737 C C . GLN A 1 97 ? -14.416 9.056 27.890 1.00 97.00 97 GLN A C 1
ATOM 739 O O . GLN A 1 97 ? -14.743 9.132 29.072 1.00 97.00 97 GLN A O 1
ATOM 744 N N . LEU A 1 98 ? -14.236 10.143 27.133 1.00 97.56 98 LEU A N 1
ATOM 745 C CA . LEU A 1 98 ? -14.367 11.511 27.650 1.00 97.56 98 LEU A CA 1
ATOM 746 C C . LEU A 1 98 ? -15.808 11.884 28.007 1.00 97.56 98 LEU A C 1
ATOM 748 O O . LEU A 1 98 ? -16.042 12.621 28.962 1.00 97.56 98 LEU A O 1
ATOM 752 N N . THR A 1 99 ? -16.775 11.399 27.231 1.00 97.06 99 THR A N 1
ATOM 753 C CA . THR A 1 99 ? -18.196 11.723 27.425 1.00 97.06 99 THR A CA 1
ATOM 754 C C . THR A 1 99 ? -18.920 10.738 28.341 1.00 97.06 99 THR A C 1
ATOM 756 O O . THR A 1 99 ? -20.038 11.024 28.767 1.00 97.06 99 THR A O 1
ATOM 759 N N . GLY A 1 100 ? -18.305 9.591 28.647 1.00 96.50 100 GLY A N 1
ATOM 760 C CA . GLY A 1 100 ? -18.930 8.502 29.398 1.00 96.50 100 GLY A CA 1
ATOM 761 C C . GLY A 1 100 ? -20.095 7.843 28.652 1.00 96.50 100 GLY A C 1
ATOM 762 O O . GLY A 1 100 ? -20.997 7.309 29.294 1.00 96.50 100 GLY A O 1
ATOM 763 N N . ARG A 1 101 ? -20.115 7.924 27.315 1.00 95.19 101 ARG A N 1
ATOM 764 C CA . ARG A 1 101 ? -21.192 7.391 26.468 1.00 95.19 101 ARG A CA 1
ATOM 765 C C . ARG A 1 101 ? -20.806 6.048 25.855 1.00 95.19 101 ARG A C 1
ATOM 767 O O . ARG A 1 101 ? -19.717 5.919 25.308 1.00 95.19 101 ARG A O 1
ATOM 774 N N . ASP A 1 102 ? -21.742 5.104 25.898 1.00 95.38 102 ASP A N 1
ATOM 775 C CA . ASP A 1 102 ? -21.657 3.768 25.274 1.00 95.38 102 ASP A CA 1
ATOM 776 C C . ASP A 1 102 ? -23.016 3.365 24.660 1.00 95.38 102 ASP A C 1
ATOM 778 O O . ASP A 1 102 ? -23.375 2.198 24.537 1.00 95.38 102 ASP A O 1
ATOM 782 N N . ASP A 1 103 ? -23.854 4.361 24.355 1.00 95.62 103 ASP A N 1
ATOM 783 C CA . ASP A 1 103 ? -25.136 4.144 23.692 1.00 95.62 103 ASP A CA 1
ATOM 784 C C . ASP A 1 103 ? -24.945 3.849 22.200 1.00 95.62 103 ASP A C 1
ATOM 786 O O . ASP A 1 103 ? -23.934 4.218 21.614 1.00 95.62 103 ASP A O 1
ATOM 790 N N . ALA A 1 104 ? -25.942 3.242 21.549 1.00 94.94 104 ALA A N 1
ATOM 791 C CA . ALA A 1 104 ? -25.842 2.833 20.144 1.00 94.94 104 ALA A CA 1
ATOM 792 C C . ALA A 1 104 ? -25.473 3.974 19.171 1.00 94.94 104 ALA A C 1
ATOM 794 O O . ALA A 1 104 ? -24.917 3.704 18.113 1.00 94.94 104 ALA A O 1
ATOM 795 N N . LEU A 1 105 ? -25.753 5.240 19.513 1.00 94.81 105 LEU A N 1
ATOM 796 C CA . LEU A 1 105 ? -25.384 6.394 18.681 1.00 94.81 105 LEU A CA 1
ATOM 797 C C . LEU A 1 105 ? -23.922 6.833 18.868 1.00 94.81 105 LEU A C 1
ATOM 799 O O . LEU A 1 105 ? -23.482 7.771 18.207 1.00 94.81 105 LEU A O 1
ATOM 803 N N . ALA A 1 106 ? -23.182 6.199 19.778 1.00 95.50 106 ALA A N 1
ATOM 804 C CA . ALA A 1 106 ? -21.766 6.439 20.032 1.00 95.50 106 ALA A CA 1
ATOM 805 C C . ALA A 1 106 ? -20.837 5.443 19.304 1.00 95.50 106 ALA A C 1
ATOM 807 O O . ALA A 1 106 ? -19.620 5.530 19.474 1.00 95.50 106 ALA A O 1
ATOM 808 N N . HIS A 1 107 ? -21.400 4.535 18.498 1.00 95.88 107 HIS A N 1
ATOM 809 C CA . HIS A 1 107 ? -20.695 3.474 17.770 1.00 95.88 107 HIS A CA 1
ATOM 810 C C . HIS A 1 107 ? -20.952 3.532 16.259 1.00 95.88 107 HIS A C 1
ATOM 812 O O . HIS A 1 107 ? -21.953 4.113 15.826 1.00 95.88 107 HIS A O 1
ATOM 818 N N . LEU A 1 108 ? -20.060 2.919 15.469 1.00 92.44 108 LEU A N 1
ATOM 819 C CA . LEU A 1 108 ? -20.149 2.820 14.001 1.00 92.44 108 LEU A CA 1
ATOM 820 C C . LEU A 1 108 ? -19.901 1.403 13.477 1.00 92.44 108 LEU A C 1
ATOM 822 O O . LEU A 1 108 ? -18.977 0.736 13.982 1.00 92.44 108 LEU A O 1
#

pLDDT: mean 95.88, std 3.44, range [77.88, 98.44]

Foldseek 3Di:
DQVPDPLDDPLQVPLVVLLVLLVLLLVVLQHEPVSLVVLVVSLVCQLPPPPDPVSNCVSVVVVCCCVVVVVVSVSSHPDNDHDDSDAPQVVLVVVCVVVVDDDPVSGD

Radius of gyration: 17.44 Å; chains: 1; bounding box: 43×28×44 Å